Protein AF-A0A292Z9P0-F1 (afdb_monomer_lite)

Foldseek 3Di:
DVVQLVVQPVVVDDDPDPVRNVVSSVVSVVVVVVVPPDDDPCVVVVVVVCCVVPVVVVVVVVVD

pLDDT: mean 93.14, std 8.9, range [54.91, 98.31]

Organism: Sphingobium fuliginis (strain ATCC 27551) (NCBI:txid336203)

InterPro domains:
  IPR001207 Transposase, mutator type [PF00872] (1-37)
  IPR001207 Transposase, mutator type [PTHR33217] (1-63)

Radius of gyration: 18.99 Å; chains: 1; bounding box: 34×23×48 Å

Sequence (64 aa):
MNSKLRRAVRARGHFPSDEAATKLLYLILNRSEKEWKMPPREWTMAKAQFAVIFGERFIRAMAA

Secondary structure (DSSP, 8-state):
-HHHHHHHHHHH-S-SSHHHHHHHHHHHHHHHHTT-----TTHHHHHHHHHHHTHHHHHHHH--

Structure (mmCIF, N/CA/C/O backbone):
data_AF-A0A292Z9P0-F1
#
_entry.id   AF-A0A292Z9P0-F1
#
loop_
_atom_site.group_PDB
_atom_site.id
_atom_site.type_symbol
_atom_site.label_atom_id
_atom_site.label_alt_id
_atom_site.label_comp_id
_atom_site.label_asym_id
_atom_site.label_entity_id
_a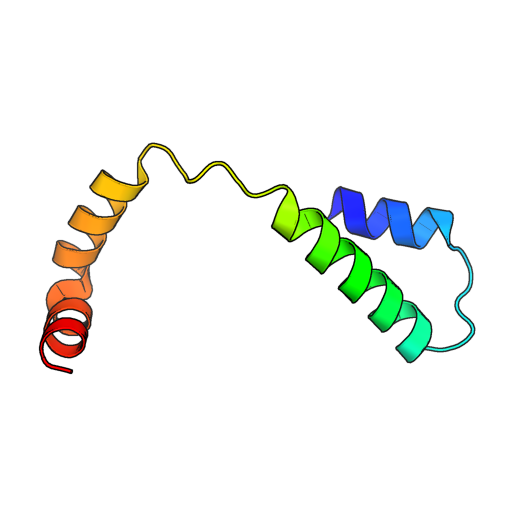tom_site.label_seq_id
_atom_site.pdbx_PDB_ins_code
_atom_site.Cartn_x
_atom_site.Cartn_y
_atom_site.Cartn_z
_atom_site.occupancy
_atom_site.B_iso_or_equiv
_atom_site.auth_seq_id
_atom_site.auth_comp_id
_atom_site.auth_asym_id
_atom_site.auth_atom_id
_atom_site.pdbx_PDB_model_num
ATOM 1 N N . MET A 1 1 ? -3.082 4.446 -5.122 1.00 93.88 1 MET A N 1
ATOM 2 C CA . MET A 1 1 ? -2.077 3.372 -5.305 1.00 93.88 1 MET A CA 1
ATOM 3 C C . MET A 1 1 ? -1.942 2.946 -6.770 1.00 93.88 1 MET A C 1
ATOM 5 O O . MET A 1 1 ? -0.903 3.200 -7.365 1.00 93.88 1 MET A O 1
ATOM 9 N N . ASN A 1 2 ? -2.994 2.395 -7.391 1.00 96.62 2 ASN A N 1
ATOM 10 C CA . ASN A 1 2 ? -2.947 1.844 -8.759 1.00 96.62 2 ASN A CA 1
ATOM 11 C C . ASN A 1 2 ? -2.393 2.788 -9.846 1.00 96.62 2 ASN A C 1
ATOM 13 O O . ASN A 1 2 ? -1.681 2.344 -10.742 1.00 96.62 2 ASN A O 1
ATOM 17 N N . SER A 1 3 ? -2.671 4.093 -9.773 1.00 97.44 3 SER A N 1
ATOM 18 C CA . SER A 1 3 ? -2.118 5.080 -10.714 1.00 97.44 3 SER A CA 1
ATOM 19 C C . SER A 1 3 ? -0.589 5.187 -10.646 1.00 97.44 3 SER A C 1
ATOM 21 O O . SER A 1 3 ? 0.059 5.233 -11.690 1.00 97.44 3 SER A O 1
ATOM 23 N N . LYS A 1 4 ? -0.006 5.173 -9.438 1.00 96.38 4 LYS A N 1
ATOM 24 C CA . LYS A 1 4 ? 1.450 5.224 -9.217 1.00 96.38 4 LYS A CA 1
ATOM 25 C C . LYS A 1 4 ? 2.136 3.979 -9.783 1.00 96.38 4 LYS A C 1
ATOM 27 O O . LYS A 1 4 ? 3.109 4.113 -10.520 1.00 96.38 4 LYS A O 1
ATOM 32 N N . LEU A 1 5 ? 1.580 2.795 -9.512 1.00 97.25 5 LEU A N 1
ATOM 33 C CA . LEU A 1 5 ? 2.096 1.525 -10.035 1.00 97.25 5 LEU A CA 1
ATOM 34 C C . LEU A 1 5 ? 2.057 1.496 -11.568 1.00 97.25 5 LEU A C 1
ATOM 36 O O . LEU A 1 5 ? 3.086 1.283 -12.203 1.00 97.25 5 LEU A O 1
ATOM 40 N N . ARG A 1 6 ? 0.907 1.815 -12.181 1.00 97.62 6 ARG A N 1
ATOM 41 C CA . ARG A 1 6 ? 0.786 1.860 -13.649 1.00 97.62 6 ARG A CA 1
ATOM 42 C C . ARG A 1 6 ? 1.736 2.869 -14.288 1.00 97.62 6 ARG A C 1
ATOM 44 O O . ARG A 1 6 ? 2.291 2.584 -15.343 1.00 97.62 6 ARG A O 1
ATOM 51 N N . ARG A 1 7 ? 1.932 4.039 -13.669 1.00 98.25 7 ARG A N 1
ATOM 52 C CA . ARG A 1 7 ? 2.882 5.046 -14.161 1.00 98.25 7 ARG A CA 1
ATOM 53 C C . ARG A 1 7 ? 4.314 4.512 -14.142 1.00 98.25 7 ARG A C 1
ATOM 55 O O . ARG A 1 7 ? 5.010 4.674 -15.136 1.00 98.25 7 ARG A O 1
ATOM 62 N N . ALA A 1 8 ? 4.734 3.869 -13.053 1.00 97.19 8 ALA A N 1
ATOM 63 C CA . ALA A 1 8 ? 6.076 3.302 -12.934 1.00 97.19 8 ALA A CA 1
ATOM 64 C C . ALA A 1 8 ? 6.323 2.174 -13.949 1.00 97.19 8 ALA A C 1
ATOM 66 O O . ALA A 1 8 ? 7.362 2.159 -14.601 1.00 97.19 8 ALA A O 1
ATOM 67 N N . VAL A 1 9 ? 5.342 1.286 -14.141 1.00 97.31 9 VAL A N 1
ATOM 68 C CA . VAL A 1 9 ? 5.410 0.210 -15.143 1.00 97.31 9 VAL A CA 1
ATOM 69 C C . VAL A 1 9 ? 5.527 0.784 -16.558 1.00 97.31 9 VAL A C 1
ATOM 71 O O . VAL A 1 9 ? 6.437 0.414 -17.293 1.00 97.31 9 VAL A O 1
ATOM 74 N N . ARG A 1 10 ? 4.669 1.749 -16.925 1.00 97.44 10 ARG A N 1
ATOM 75 C CA . ARG A 1 10 ? 4.727 2.412 -18.241 1.00 97.44 10 ARG A CA 1
ATOM 76 C C . ARG A 1 10 ? 6.053 3.131 -18.476 1.00 97.44 10 ARG A C 1
ATOM 78 O O . ARG A 1 10 ? 6.580 3.065 -19.576 1.00 97.44 10 ARG A O 1
ATOM 85 N N . ALA A 1 11 ? 6.586 3.797 -17.452 1.00 97.75 11 ALA A N 1
ATOM 86 C CA . ALA A 1 11 ? 7.872 4.483 -17.539 1.00 97.75 11 ALA A CA 1
ATOM 87 C C . ALA A 1 11 ? 9.051 3.510 -17.706 1.00 97.75 11 ALA A C 1
ATOM 89 O O . ALA A 1 11 ? 10.038 3.863 -18.342 1.00 97.75 11 ALA A O 1
ATOM 90 N N . ARG A 1 12 ? 8.961 2.295 -17.145 1.00 96.19 12 ARG A N 1
ATOM 91 C CA . ARG A 1 12 ? 10.019 1.284 -17.259 1.00 96.19 12 ARG A CA 1
ATOM 92 C C . ARG A 1 12 ? 10.009 0.534 -18.597 1.00 96.19 12 ARG A C 1
ATOM 94 O O . ARG A 1 12 ? 11.089 0.162 -19.057 1.00 96.19 12 ARG A O 1
ATOM 101 N N . GLY A 1 13 ? 8.838 0.304 -19.199 1.00 94.75 13 GLY A N 1
ATOM 102 C CA . GLY A 1 13 ? 8.699 -0.421 -20.468 1.00 94.75 13 GLY A CA 1
ATOM 103 C C . GLY A 1 13 ? 8.901 -1.935 -20.320 1.00 94.75 13 GLY A C 1
ATOM 104 O O . GLY A 1 13 ? 8.288 -2.556 -19.456 1.00 94.75 13 GLY A O 1
ATOM 105 N N . HIS A 1 14 ? 9.742 -2.534 -21.171 1.00 96.62 14 HIS A N 1
ATOM 106 C CA . HIS A 1 14 ? 10.035 -3.973 -21.140 1.00 96.62 14 HIS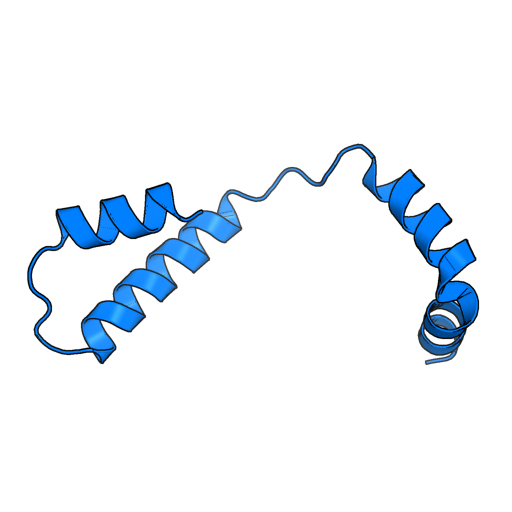 A CA 1
ATOM 107 C C . HIS A 1 14 ? 10.865 -4.371 -19.906 1.00 96.62 14 HIS A C 1
ATOM 109 O O . HIS A 1 14 ? 11.824 -3.682 -19.531 1.00 96.62 14 HIS A O 1
ATOM 115 N N . PHE A 1 15 ? 10.513 -5.510 -19.307 1.00 97.69 15 PHE A N 1
ATOM 116 C CA . PHE A 1 15 ? 11.220 -6.103 -18.176 1.00 97.69 15 PHE A CA 1
ATOM 117 C C . PHE A 1 15 ? 11.986 -7.348 -18.627 1.00 97.69 15 PHE A C 1
ATOM 119 O O . PHE A 1 15 ? 11.426 -8.152 -19.363 1.00 97.69 15 PHE A O 1
ATOM 126 N N . PRO A 1 16 ? 13.232 -7.532 -18.159 1.00 97.19 16 PRO A N 1
ATOM 127 C CA . PRO A 1 16 ? 14.041 -8.695 -18.516 1.00 97.19 16 PRO A CA 1
ATOM 128 C C . PRO A 1 16 ? 13.577 -9.992 -17.831 1.00 97.19 16 PRO A C 1
ATOM 130 O O . PRO A 1 16 ? 13.976 -11.068 -18.259 1.00 97.19 16 PRO A O 1
ATOM 133 N N . SER A 1 17 ? 12.779 -9.895 -16.761 1.00 98.31 17 SER A N 1
ATOM 134 C CA . SER A 1 17 ? 12.167 -11.031 -16.069 1.00 98.31 17 SER A CA 1
ATOM 135 C C . SER A 1 17 ? 11.007 -10.579 -15.172 1.00 98.31 17 SER A C 1
ATOM 137 O O . SER A 1 17 ? 10.862 -9.382 -14.875 1.00 98.31 17 SER A O 1
ATOM 139 N N . ASP A 1 18 ? 10.220 -11.537 -14.688 1.00 97.81 18 ASP A N 1
ATOM 140 C CA . ASP A 1 18 ? 9.119 -11.287 -13.753 1.00 97.81 18 ASP A CA 1
ATOM 141 C C . ASP A 1 18 ? 9.622 -10.832 -12.374 1.00 97.81 18 ASP A C 1
ATOM 143 O O . ASP A 1 18 ? 8.989 -10.005 -11.708 1.00 97.81 18 ASP A O 1
ATOM 147 N N . GLU A 1 19 ? 10.809 -11.276 -11.954 1.00 98.31 19 GLU A N 1
ATOM 148 C CA . GLU A 1 19 ? 11.451 -10.822 -10.716 1.00 98.31 19 GLU A CA 1
ATOM 149 C C . GLU A 1 19 ? 11.815 -9.337 -10.802 1.00 98.31 19 GLU A C 1
ATOM 151 O O . GLU A 1 19 ? 11.631 -8.591 -9.836 1.00 98.31 19 GLU A O 1
ATOM 156 N N . ALA A 1 20 ? 12.288 -8.871 -11.964 1.00 98.19 20 ALA A N 1
ATOM 157 C CA . ALA A 1 20 ? 12.586 -7.459 -12.179 1.00 98.19 20 ALA A CA 1
ATOM 158 C C . ALA A 1 20 ? 11.313 -6.596 -12.121 1.00 98.19 20 ALA A C 1
ATOM 160 O O . ALA A 1 20 ? 11.331 -5.507 -11.534 1.00 98.19 20 ALA A O 1
ATOM 161 N N . ALA A 1 21 ? 10.203 -7.086 -12.684 1.00 97.88 21 ALA A N 1
ATOM 162 C CA . ALA A 1 21 ? 8.900 -6.431 -12.588 1.00 97.88 21 ALA A CA 1
ATOM 163 C C . ALA A 1 21 ? 8.409 -6.375 -11.133 1.00 97.88 21 ALA A C 1
ATOM 165 O O . ALA A 1 21 ? 8.056 -5.305 -10.630 1.00 97.88 21 ALA A O 1
ATOM 166 N N . THR A 1 22 ? 8.482 -7.500 -10.423 1.00 98.25 22 THR A N 1
ATOM 167 C CA . THR A 1 22 ? 8.088 -7.616 -9.013 1.00 98.25 22 THR A CA 1
ATOM 168 C C . THR A 1 22 ? 8.909 -6.689 -8.121 1.00 98.25 22 THR A C 1
ATOM 170 O O . THR A 1 22 ? 8.353 -5.964 -7.293 1.00 98.25 22 THR A O 1
ATOM 173 N N . LYS A 1 23 ? 10.229 -6.619 -8.337 1.00 98.25 23 LYS A N 1
ATOM 174 C CA . LYS A 1 23 ? 11.117 -5.712 -7.601 1.00 98.25 23 LYS A CA 1
ATOM 175 C C . LYS A 1 23 ? 10.730 -4.251 -7.805 1.00 98.25 23 LYS A C 1
ATOM 177 O O . LYS A 1 23 ? 10.732 -3.486 -6.841 1.00 98.25 23 LYS A O 1
ATOM 182 N N . LEU A 1 24 ? 10.369 -3.847 -9.026 1.00 98.12 24 LEU A N 1
ATOM 183 C CA . LEU A 1 24 ? 9.892 -2.486 -9.267 1.00 98.12 24 LEU A CA 1
ATOM 184 C C . LEU A 1 24 ? 8.611 -2.201 -8.474 1.00 98.12 24 LEU A C 1
ATOM 186 O O . LEU A 1 24 ? 8.531 -1.166 -7.812 1.00 98.12 24 LEU A O 1
ATOM 190 N N . LEU A 1 25 ? 7.628 -3.105 -8.514 1.00 97.88 25 LEU A N 1
ATOM 191 C CA . LEU A 1 25 ? 6.380 -2.940 -7.763 1.00 97.88 25 LEU A CA 1
ATOM 192 C C . LEU A 1 25 ? 6.656 -2.813 -6.260 1.00 97.88 25 LEU A C 1
ATOM 194 O O . LEU A 1 25 ? 6.165 -1.871 -5.639 1.00 97.88 25 LEU A O 1
ATOM 198 N N . TYR A 1 26 ? 7.509 -3.679 -5.707 1.00 98.19 26 TYR A N 1
ATOM 199 C CA . TYR A 1 26 ? 7.945 -3.618 -4.311 1.00 98.19 26 TYR A CA 1
ATOM 200 C C . TYR A 1 26 ? 8.548 -2.254 -3.948 1.00 98.19 26 TYR A C 1
ATOM 202 O O . TYR A 1 26 ? 8.130 -1.621 -2.980 1.00 98.19 26 TYR A O 1
ATOM 210 N N . LEU A 1 27 ? 9.478 -1.742 -4.759 1.00 98.12 27 LEU A N 1
ATOM 211 C CA . LEU A 1 27 ? 10.114 -0.448 -4.499 1.00 98.12 27 LEU A CA 1
ATOM 212 C C . LEU A 1 27 ? 9.109 0.715 -4.527 1.00 98.12 27 LEU A C 1
ATOM 214 O O . LEU A 1 27 ? 9.202 1.632 -3.708 1.00 98.12 27 LEU A O 1
ATOM 218 N N . ILE A 1 28 ? 8.132 0.687 -5.441 1.00 98.06 28 ILE A N 1
ATOM 219 C CA . ILE A 1 28 ? 7.082 1.713 -5.508 1.00 98.06 28 ILE A CA 1
ATOM 220 C C . ILE A 1 28 ? 6.138 1.628 -4.307 1.00 98.06 28 ILE A C 1
ATOM 222 O O . ILE A 1 28 ? 5.737 2.676 -3.790 1.00 98.06 28 ILE A O 1
ATOM 226 N N . LEU A 1 29 ? 5.793 0.420 -3.854 1.00 97.75 29 LEU A N 1
ATOM 227 C CA . LEU A 1 29 ? 4.976 0.210 -2.659 1.00 97.75 29 LEU A CA 1
ATOM 228 C C . LEU A 1 29 ? 5.689 0.746 -1.416 1.00 97.75 29 LEU A C 1
ATOM 230 O O . LEU A 1 29 ? 5.138 1.631 -0.766 1.00 97.75 29 LEU A O 1
ATOM 234 N N . ASN A 1 30 ? 6.938 0.342 -1.170 1.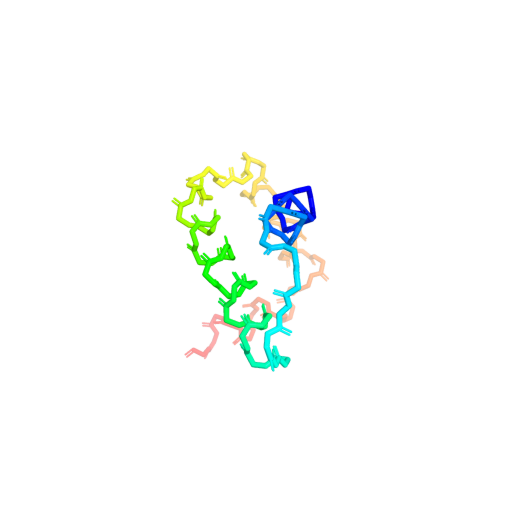00 97.56 30 ASN A N 1
ATOM 235 C CA . ASN A 1 30 ? 7.726 0.820 -0.026 1.00 97.56 30 ASN A CA 1
ATOM 236 C C . ASN A 1 30 ? 7.925 2.337 -0.039 1.00 97.56 30 ASN A C 1
ATOM 238 O O . ASN A 1 30 ? 7.931 2.991 1.002 1.00 97.56 30 ASN A O 1
ATOM 242 N N . ARG A 1 31 ? 8.110 2.937 -1.220 1.00 96.69 31 ARG A N 1
ATOM 243 C CA . ARG A 1 31 ? 8.179 4.398 -1.320 1.00 96.69 31 ARG A CA 1
ATOM 244 C C . ARG A 1 31 ? 6.833 5.044 -0.996 1.00 96.69 31 ARG A C 1
ATOM 246 O O . ARG A 1 31 ? 6.806 6.055 -0.305 1.00 96.69 31 ARG A O 1
ATOM 253 N N . SER A 1 32 ? 5.738 4.484 -1.508 1.00 96.25 32 SER A N 1
ATOM 254 C CA . SER A 1 32 ? 4.389 5.019 -1.298 1.00 96.25 32 SER A CA 1
ATOM 255 C C . SER A 1 32 ? 3.946 4.907 0.158 1.00 96.25 32 SER A C 1
ATOM 257 O O . SER A 1 32 ? 3.319 5.831 0.662 1.00 96.25 32 SER A O 1
ATOM 259 N N . GLU A 1 33 ? 4.302 3.816 0.832 1.00 96.00 33 GLU A N 1
ATOM 260 C CA . GLU A 1 33 ? 4.048 3.598 2.257 1.00 96.00 33 GLU A CA 1
ATOM 261 C C . GLU A 1 33 ? 4.646 4.725 3.111 1.00 96.00 33 GLU A C 1
ATOM 263 O O . GLU A 1 33 ? 3.968 5.284 3.965 1.00 96.00 33 GLU A O 1
ATOM 268 N N . LYS A 1 34 ? 5.879 5.159 2.816 1.00 96.12 34 LYS A N 1
ATOM 269 C CA . LYS A 1 34 ? 6.536 6.267 3.537 1.00 96.12 34 LYS A CA 1
ATOM 270 C C . LYS A 1 34 ? 5.797 7.607 3.425 1.00 96.12 34 LYS A C 1
ATOM 272 O O . LYS A 1 34 ? 6.037 8.508 4.230 1.00 96.12 34 LYS A O 1
ATOM 277 N N . GLU A 1 35 ? 4.934 7.768 2.423 1.00 94.94 35 GLU A N 1
ATOM 278 C CA . GLU A 1 35 ? 4.098 8.960 2.244 1.00 94.94 35 GLU A CA 1
ATOM 279 C C . GLU A 1 35 ? 2.770 8.865 3.018 1.00 94.94 35 GLU A C 1
ATOM 281 O O . GLU A 1 35 ? 2.101 9.880 3.211 1.00 94.94 35 GLU A O 1
ATOM 286 N N . TRP A 1 36 ? 2.385 7.682 3.507 1.00 94.06 36 TRP A N 1
ATOM 287 C CA . TRP A 1 36 ? 1.158 7.452 4.277 1.00 94.06 36 TRP A CA 1
ATOM 288 C C . TRP A 1 36 ? 1.308 7.868 5.740 1.00 94.06 36 TRP A C 1
ATOM 290 O O . TRP A 1 36 ? 1.259 7.060 6.659 1.00 94.06 36 TRP A O 1
ATOM 300 N N . LYS A 1 37 ? 1.495 9.169 5.954 1.00 93.94 37 LYS A N 1
ATOM 301 C CA . LYS A 1 37 ? 1.710 9.745 7.289 1.00 93.94 37 LYS A CA 1
ATOM 302 C C . LYS A 1 37 ? 0.432 10.229 7.966 1.00 93.94 37 LYS A C 1
ATOM 304 O O . LYS A 1 37 ? 0.442 10.487 9.163 1.00 93.94 37 LYS A O 1
ATOM 309 N N . MET A 1 38 ? -0.646 10.397 7.204 1.00 93.06 38 MET A N 1
ATOM 310 C CA . MET A 1 38 ? -1.908 10.922 7.718 1.00 93.06 38 MET A CA 1
ATOM 311 C C . MET A 1 38 ? -2.901 9.779 7.933 1.00 93.06 38 MET A C 1
ATOM 313 O O . MET A 1 38 ? -3.364 9.201 6.945 1.00 93.06 38 MET A O 1
ATOM 317 N N . PRO A 1 39 ? -3.231 9.440 9.191 1.00 91.06 39 PRO A N 1
ATOM 318 C CA . PRO A 1 39 ? -4.276 8.467 9.468 1.00 91.06 39 PRO A CA 1
ATOM 319 C C . PRO A 1 39 ? -5.662 9.032 9.104 1.00 91.06 39 PRO A C 1
ATOM 321 O O . PRO A 1 39 ? -5.838 10.255 9.051 1.00 91.06 39 PRO A O 1
ATOM 324 N N . PRO A 1 40 ? -6.670 8.166 8.887 1.00 95.00 40 PRO A N 1
ATOM 325 C CA . PRO A 1 40 ? -8.058 8.601 8.758 1.00 95.00 40 PRO A CA 1
ATOM 326 C C . PRO A 1 40 ? -8.495 9.399 9.992 1.00 95.00 40 PRO A C 1
ATOM 328 O O . PRO A 1 40 ? -8.271 8.966 11.124 1.00 95.00 40 PRO A O 1
ATOM 331 N N . ARG A 1 41 ? -9.133 10.555 9.785 1.00 95.31 41 ARG A N 1
ATOM 332 C CA . ARG A 1 41 ? -9.495 11.482 10.873 1.00 95.31 41 ARG A CA 1
ATOM 333 C C . ARG A 1 41 ? -10.500 10.857 11.839 1.00 95.31 41 ARG A C 1
ATOM 335 O O . ARG A 1 41 ? -10.437 11.071 13.043 1.00 95.31 41 ARG A O 1
ATOM 342 N N . GLU A 1 42 ? -11.394 10.039 11.308 1.00 97.00 42 GLU A N 1
ATOM 343 C CA . GLU A 1 42 ? -12.508 9.413 12.009 1.00 97.00 42 GLU A CA 1
ATOM 344 C C . GLU A 1 42 ? -12.117 8.064 12.636 1.00 97.00 42 GLU A C 1
ATOM 346 O O . GLU A 1 42 ? -12.974 7.358 13.173 1.00 97.00 42 GLU A O 1
ATOM 351 N N . TRP A 1 43 ? -10.831 7.683 12.592 1.00 95.06 43 TRP A N 1
ATOM 352 C CA . TRP A 1 43 ? -10.372 6.361 13.025 1.00 95.06 43 TRP A CA 1
ATOM 353 C C . TRP A 1 43 ? -10.771 6.026 14.465 1.00 95.06 43 TRP A C 1
ATOM 355 O O . TRP A 1 43 ? -11.194 4.905 14.738 1.00 95.06 43 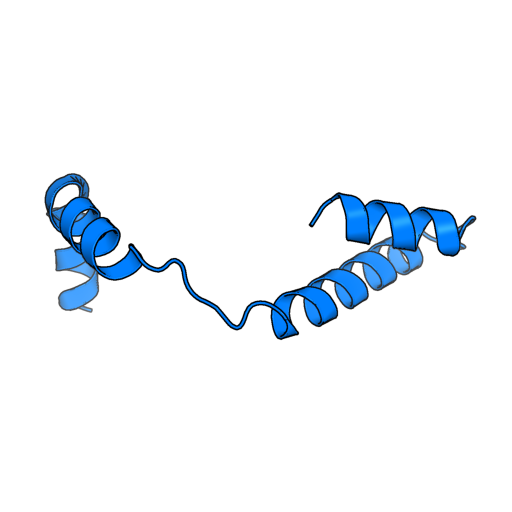TRP A O 1
ATOM 365 N N . THR A 1 44 ? -10.714 6.993 15.381 1.00 93.62 44 THR A N 1
ATOM 366 C CA . THR A 1 44 ? -11.120 6.788 16.780 1.00 93.62 44 THR A CA 1
ATOM 367 C C . THR A 1 44 ? -12.590 6.381 16.896 1.00 93.62 44 THR A C 1
ATOM 369 O O . THR A 1 44 ? -12.913 5.438 17.618 1.00 93.62 44 THR A O 1
ATOM 372 N N . MET A 1 45 ? -13.481 7.041 16.149 1.00 96.62 45 MET A N 1
ATOM 373 C CA . MET A 1 45 ? -14.907 6.705 16.137 1.00 96.62 45 MET A CA 1
ATOM 374 C C . MET A 1 45 ? -15.149 5.347 15.477 1.00 96.62 45 MET A C 1
ATOM 376 O O . MET A 1 45 ? -15.882 4.523 16.019 1.00 96.62 45 MET A O 1
ATOM 380 N N . ALA A 1 46 ? -14.490 5.079 14.346 1.00 95.69 46 ALA A N 1
ATOM 381 C CA . ALA A 1 46 ? -14.584 3.789 13.666 1.00 95.69 46 ALA A CA 1
ATOM 382 C C . ALA A 1 46 ? -14.116 2.635 14.569 1.00 95.69 46 ALA A C 1
ATOM 384 O O . ALA A 1 46 ? -14.779 1.603 14.647 1.00 95.69 46 ALA A O 1
ATOM 385 N N . LYS A 1 47 ? -13.024 2.826 15.319 1.00 93.56 47 LYS A N 1
ATOM 386 C CA . LYS A 1 47 ? -12.516 1.842 16.283 1.00 93.56 47 LYS A CA 1
ATOM 387 C C . LYS A 1 47 ? -13.538 1.537 17.380 1.00 93.56 47 LYS A C 1
ATOM 389 O O . LYS A 1 47 ? -13.720 0.368 17.708 1.00 93.56 47 LYS A O 1
ATOM 394 N N . ALA A 1 48 ? -14.221 2.551 17.916 1.00 94.06 48 ALA A N 1
ATOM 395 C CA . ALA A 1 48 ? -15.285 2.349 18.900 1.00 94.06 48 ALA A CA 1
ATOM 396 C C . ALA A 1 48 ? -16.454 1.534 18.317 1.00 94.06 48 ALA A C 1
ATOM 398 O O . ALA A 1 48 ? -16.916 0.587 18.948 1.00 94.06 48 ALA A O 1
ATOM 399 N N . GLN A 1 49 ? -16.868 1.827 17.080 1.00 96.00 49 GLN A N 1
ATOM 400 C CA . GLN A 1 49 ? -17.900 1.048 16.382 1.00 96.00 49 GLN A CA 1
ATOM 401 C C . GLN A 1 49 ? -17.463 -0.405 16.146 1.00 96.00 49 GLN A C 1
ATOM 403 O O . GLN A 1 49 ? -18.238 -1.333 16.373 1.00 96.00 49 GLN A O 1
ATOM 408 N N . PHE A 1 50 ? -16.203 -0.637 15.766 1.00 95.00 50 PHE A N 1
ATOM 409 C CA . PHE A 1 50 ? -15.672 -1.994 15.628 1.00 95.00 50 PHE A CA 1
ATOM 410 C C . PHE A 1 50 ? -15.650 -2.759 16.949 1.00 95.00 50 PHE A C 1
ATOM 412 O O . PHE A 1 50 ? -15.907 -3.960 16.938 1.00 95.00 50 PHE A O 1
ATOM 419 N N . ALA A 1 51 ? -15.384 -2.091 18.072 1.00 93.75 51 ALA A N 1
ATOM 420 C CA . ALA A 1 51 ? -15.437 -2.722 19.385 1.00 93.75 51 ALA A CA 1
ATOM 421 C C . ALA A 1 51 ? -16.866 -3.139 19.776 1.00 93.75 51 ALA A C 1
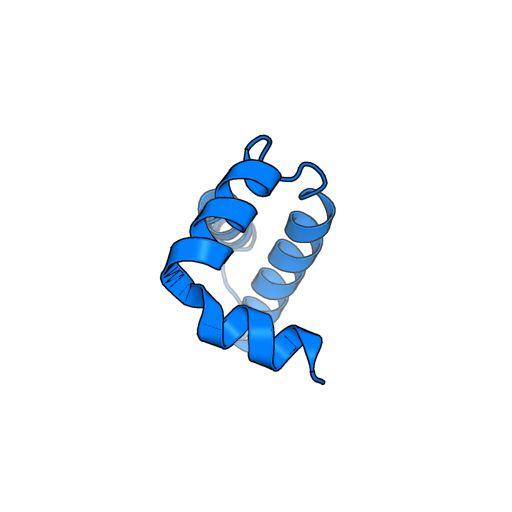ATOM 423 O O . ALA A 1 51 ? -17.033 -4.166 20.423 1.00 93.75 51 ALA A O 1
ATOM 424 N N . VAL A 1 52 ? -17.895 -2.402 19.341 1.00 94.44 52 VAL A N 1
ATOM 425 C CA . VAL A 1 52 ? -19.302 -2.790 19.550 1.00 94.44 52 VAL A CA 1
ATOM 426 C C . VAL A 1 52 ? -19.685 -3.973 18.657 1.00 94.44 52 VAL A C 1
ATOM 428 O O . VAL A 1 52 ? -20.206 -4.970 19.145 1.00 94.44 52 VAL A O 1
ATOM 431 N N . ILE A 1 53 ? -19.397 -3.893 17.353 1.00 96.31 53 ILE A N 1
ATOM 432 C CA . ILE A 1 53 ? -19.814 -4.911 16.370 1.00 96.31 53 ILE A CA 1
ATOM 433 C C . ILE A 1 53 ? -19.017 -6.215 16.532 1.00 96.31 53 ILE A C 1
ATOM 435 O O . ILE A 1 53 ? -19.536 -7.304 16.300 1.00 96.31 53 ILE A O 1
ATOM 439 N N . PHE A 1 54 ? -17.744 -6.119 16.920 1.00 94.75 54 PHE A N 1
ATOM 440 C CA . PHE A 1 54 ? -16.810 -7.245 16.976 1.00 94.75 54 PHE A CA 1
ATOM 441 C C . PHE A 1 54 ? -16.173 -7.419 18.358 1.00 94.75 54 PHE A C 1
ATOM 443 O O . PHE A 1 54 ? -15.003 -7.803 18.450 1.00 94.75 54 PHE A O 1
ATOM 450 N N . GLY A 1 55 ? -16.929 -7.145 19.425 1.00 90.75 55 GLY A N 1
ATOM 451 C CA . GLY A 1 55 ? -16.435 -7.116 20.807 1.00 90.75 55 GLY A CA 1
ATOM 452 C C . GLY A 1 55 ? -15.617 -8.339 21.218 1.00 90.75 55 GLY A C 1
ATOM 453 O O . GLY A 1 55 ? -14.544 -8.186 21.796 1.00 90.75 55 GLY A O 1
ATOM 454 N N . GLU A 1 56 ? -16.025 -9.548 20.822 1.00 90.88 56 GLU A N 1
ATOM 455 C CA . GLU A 1 56 ? -15.282 -10.780 21.130 1.00 90.88 56 GLU A CA 1
ATOM 456 C C . GLU A 1 56 ? -13.833 -10.768 20.614 1.00 90.88 56 GLU A C 1
ATOM 458 O O . GLU A 1 56 ? -12.929 -11.286 21.272 1.00 90.88 56 GLU A O 1
ATOM 463 N N . ARG A 1 57 ? -13.580 -10.141 19.457 1.00 89.19 57 ARG A N 1
ATOM 464 C CA . ARG A 1 57 ? -12.231 -10.026 18.879 1.00 89.19 57 ARG A CA 1
ATOM 465 C C . ARG A 1 57 ? -11.379 -8.985 19.601 1.00 89.19 57 ARG A C 1
ATOM 467 O O . ARG A 1 57 ? -10.164 -9.139 19.652 1.00 89.19 57 ARG A O 1
ATOM 474 N N . PHE A 1 58 ? -12.005 -7.962 20.182 1.00 85.62 58 PHE A N 1
ATOM 475 C CA . PHE A 1 58 ? -11.320 -6.969 21.011 1.00 85.62 58 PHE A CA 1
ATOM 476 C C . PHE A 1 58 ? -10.991 -7.524 22.399 1.00 85.62 58 PHE A C 1
ATOM 478 O O . PHE A 1 58 ? -9.888 -7.309 22.885 1.00 85.62 58 PHE A O 1
ATOM 485 N N . ILE A 1 59 ? -11.900 -8.290 23.009 1.00 76.88 59 ILE A N 1
ATOM 486 C CA . ILE A 1 59 ? -11.686 -8.895 24.332 1.00 76.88 59 ILE A CA 1
ATOM 487 C C . ILE A 1 59 ? -10.549 -9.922 24.284 1.00 76.88 59 ILE A C 1
ATOM 489 O O . ILE A 1 59 ? -9.649 -9.873 25.117 1.00 76.88 59 ILE A O 1
ATOM 493 N N . ARG A 1 60 ? -10.530 -10.807 23.275 1.00 72.94 60 ARG A N 1
ATOM 494 C CA . ARG A 1 60 ? -9.429 -11.771 23.093 1.00 72.94 60 ARG A CA 1
ATOM 495 C C . ARG A 1 60 ? -8.077 -11.089 22.871 1.00 72.94 60 ARG A C 1
ATOM 497 O O . ARG A 1 60 ? -7.076 -11.590 23.359 1.00 72.94 60 ARG A O 1
ATOM 504 N N . ALA A 1 61 ? -8.054 -9.956 22.170 1.00 69.00 61 ALA A N 1
ATOM 505 C CA . ALA A 1 61 ? -6.835 -9.176 21.958 1.00 69.00 61 ALA A CA 1
ATOM 506 C C . ALA A 1 61 ? -6.356 -8.427 23.216 1.00 69.00 61 ALA A C 1
ATOM 508 O O . ALA A 1 61 ? -5.181 -8.104 23.297 1.00 69.00 61 ALA A O 1
ATOM 509 N N . MET A 1 62 ? -7.244 -8.136 24.174 1.00 66.31 62 MET A N 1
ATOM 510 C CA . MET A 1 62 ? -6.893 -7.509 25.459 1.00 66.31 62 MET A CA 1
ATOM 511 C C . MET A 1 62 ? -6.426 -8.520 26.516 1.00 66.31 62 MET A C 1
ATOM 513 O O . MET A 1 62 ? -5.791 -8.128 27.489 1.00 66.31 62 MET A O 1
ATOM 517 N N . ALA A 1 63 ? -6.794 -9.794 26.361 1.00 64.00 63 ALA A N 1
ATOM 518 C CA . ALA A 1 63 ? -6.438 -10.877 27.279 1.00 64.00 63 ALA A CA 1
ATOM 519 C C . ALA A 1 63 ? -5.126 -11.600 26.909 1.00 64.00 63 ALA A C 1
ATOM 521 O O . ALA A 1 63 ? -4.684 -12.460 27.670 1.00 64.00 63 ALA A O 1
ATOM 522 N N . ALA A 1 64 ? -4.547 -11.286 25.747 1.00 54.91 64 ALA A N 1
ATOM 523 C CA . ALA A 1 64 ? -3.248 -11.767 25.276 1.00 54.91 64 ALA A CA 1
ATOM 524 C C . ALA A 1 64 ? -2.169 -10.706 25.522 1.00 54.91 64 ALA 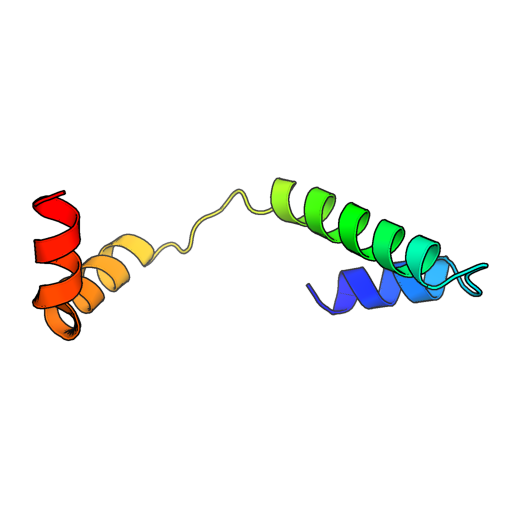A C 1
ATOM 526 O O . ALA A 1 64 ? -1.018 -11.108 25.797 1.00 54.91 64 ALA A O 1
#